Protein AF-A0A4Q4CJR5-F1 (afdb_monomer_lite)

Foldseek 3Di:
DPDVQKDWADQAWLHNRDTWIWGDDDPAIEIECEVLPQECVPCQAPLLDADPSTPHRVSSSVSSCVVLVVQQVSVHWYAYPNYPPVRIAGWHDDPPGIDGDDDDDD

pLDDT: mean 97.25, std 2.48, range [80.75, 98.75]

Structure (mmCIF, N/CA/C/O backbone):
data_AF-A0A4Q4CJR5-F1
#
_entry.id   AF-A0A4Q4CJR5-F1
#
loop_
_atom_site.group_PDB
_atom_site.id
_atom_site.type_symbol
_atom_site.label_atom_id
_atom_site.label_alt_id
_atom_site.label_comp_id
_atom_site.label_asym_id
_atom_site.label_entity_id
_atom_site.label_seq_id
_atom_site.pdbx_PDB_ins_code
_atom_site.Cartn_x
_atom_site.Cartn_y
_at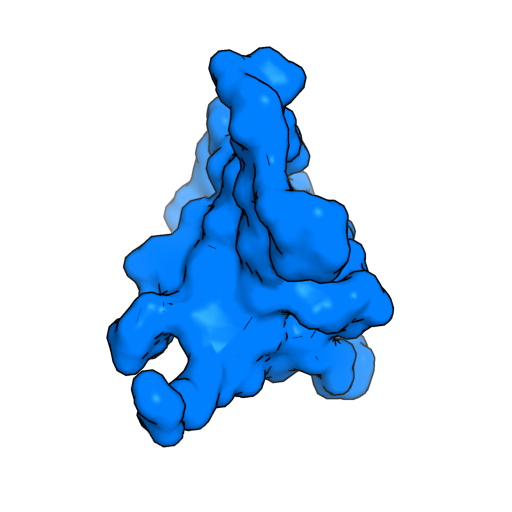om_site.Cartn_z
_atom_site.occupancy
_atom_site.B_iso_or_equiv
_atom_site.auth_seq_id
_atom_site.auth_comp_id
_atom_site.auth_asym_id
_atom_site.auth_atom_id
_atom_site.pdbx_PDB_model_num
ATOM 1 N N . MET A 1 1 ? 7.677 -3.343 16.346 1.00 80.75 1 MET A N 1
ATOM 2 C CA . MET A 1 1 ? 6.705 -2.457 17.023 1.00 80.75 1 MET A CA 1
ATOM 3 C C . MET A 1 1 ? 7.436 -1.166 17.354 1.00 80.75 1 MET A C 1
ATOM 5 O O . MET A 1 1 ? 8.553 -1.268 17.844 1.00 80.75 1 MET A O 1
ATOM 9 N N . LEU A 1 2 ? 6.868 -0.004 17.017 1.00 92.31 2 LEU A N 1
ATOM 10 C CA . LEU A 1 2 ? 7.471 1.315 17.286 1.00 92.31 2 LEU A CA 1
ATOM 11 C C . LEU A 1 2 ? 6.867 1.974 18.535 1.00 92.31 2 LEU A C 1
ATOM 13 O O . LEU A 1 2 ? 7.577 2.607 19.307 1.00 92.31 2 LEU A O 1
ATOM 17 N N . TRP A 1 3 ? 5.562 1.788 18.731 1.00 95.88 3 TRP A N 1
ATOM 18 C CA . TRP A 1 3 ? 4.773 2.233 19.881 1.00 95.88 3 TRP A CA 1
ATOM 19 C C . TRP A 1 3 ? 3.598 1.255 20.066 1.00 95.88 3 TRP A C 1
ATOM 21 O O . TRP A 1 3 ? 3.280 0.543 19.105 1.00 95.88 3 TRP A O 1
ATOM 31 N N . PRO A 1 4 ? 2.935 1.172 21.237 1.00 96.69 4 PRO A N 1
ATOM 32 C CA . PRO A 1 4 ? 1.676 0.439 21.356 1.00 96.69 4 PRO A CA 1
ATOM 33 C C . PRO A 1 4 ? 0.686 0.815 20.246 1.00 96.69 4 PRO A C 1
ATOM 35 O O . PRO A 1 4 ? 0.415 1.992 20.024 1.00 96.69 4 PRO A O 1
ATOM 38 N N . GLY A 1 5 ? 0.206 -0.194 19.517 1.00 96.69 5 GLY A N 1
ATOM 39 C CA . GLY A 1 5 ? -0.703 -0.014 18.385 1.00 96.69 5 GLY A CA 1
ATOM 40 C C . GLY A 1 5 ? -0.051 0.467 17.086 1.00 96.69 5 GLY A C 1
ATOM 41 O O . GLY A 1 5 ? -0.754 0.544 16.094 1.00 96.69 5 GLY A O 1
ATOM 42 N N . ILE A 1 6 ? 1.259 0.759 17.034 1.00 97.88 6 ILE A N 1
ATOM 43 C CA . ILE A 1 6 ? 1.940 1.259 15.822 1.00 97.88 6 ILE A CA 1
ATOM 44 C C . ILE A 1 6 ? 3.090 0.337 15.407 1.00 97.88 6 ILE A C 1
ATOM 46 O O . ILE A 1 6 ? 4.094 0.155 16.112 1.00 97.88 6 ILE A O 1
ATOM 50 N N . HIS A 1 7 ? 2.978 -0.203 14.197 1.00 98.00 7 HIS A N 1
ATOM 51 C CA . HIS A 1 7 ? 3.938 -1.126 13.609 1.00 98.00 7 HIS A CA 1
ATOM 52 C C . HIS A 1 7 ? 4.427 -0.608 12.257 1.00 98.00 7 HIS A C 1
ATOM 54 O O . HIS A 1 7 ? 3.632 -0.393 11.350 1.00 98.00 7 HIS A O 1
ATOM 60 N N . ALA A 1 8 ? 5.745 -0.468 12.097 1.00 98.06 8 ALA A N 1
ATOM 61 C CA . ALA A 1 8 ? 6.345 -0.391 10.770 1.00 98.06 8 ALA A CA 1
ATOM 62 C C . ALA A 1 8 ? 6.379 -1.791 10.148 1.00 98.06 8 ALA A C 1
ATOM 64 O O . ALA A 1 8 ? 6.810 -2.750 10.797 1.00 98.06 8 ALA A O 1
ATOM 65 N N . ILE A 1 9 ? 5.932 -1.895 8.901 1.00 98.19 9 ILE A N 1
ATOM 66 C CA . ILE A 1 9 ? 5.927 -3.123 8.112 1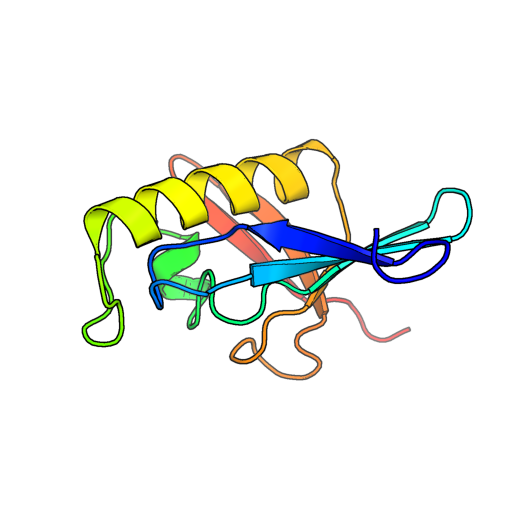.00 98.19 9 ILE A CA 1
ATOM 67 C C . ILE A 1 9 ? 6.795 -2.879 6.875 1.00 98.19 9 ILE A C 1
ATOM 69 O O . ILE A 1 9 ? 6.521 -1.942 6.120 1.00 98.19 9 ILE A O 1
ATOM 73 N N . PRO A 1 10 ? 7.814 -3.717 6.627 1.00 98.12 10 PRO A N 1
ATOM 74 C CA . PRO A 1 10 ? 8.619 -3.602 5.422 1.00 98.12 10 PRO A CA 1
ATOM 75 C C . PRO A 1 10 ? 7.783 -3.753 4.140 1.00 98.12 10 PRO A C 1
ATOM 77 O O . PRO A 1 10 ? 6.995 -4.698 3.978 1.00 98.12 10 PRO A O 1
ATOM 80 N N . ALA A 1 11 ? 7.974 -2.815 3.216 1.00 98.50 11 ALA A N 1
ATOM 81 C CA . ALA A 1 11 ? 7.262 -2.726 1.944 1.00 98.50 11 ALA A CA 1
ATOM 82 C C . ALA A 1 11 ? 8.213 -2.268 0.826 1.00 98.50 11 ALA A C 1
ATOM 84 O O . ALA A 1 11 ? 7.915 -1.370 0.047 1.00 98.50 11 ALA A O 1
ATOM 85 N N . HIS A 1 12 ? 9.378 -2.910 0.761 1.00 98.50 12 HIS A N 1
ATOM 86 C CA . HIS A 1 12 ? 10.441 -2.598 -0.191 1.00 98.50 12 HIS A CA 1
ATOM 87 C C . HIS A 1 12 ? 9.965 -2.589 -1.650 1.00 98.50 12 HIS A C 1
ATOM 89 O O . HIS A 1 12 ? 9.005 -3.274 -2.012 1.00 98.50 12 HIS A O 1
ATOM 95 N N . GLY A 1 13 ? 10.688 -1.846 -2.486 1.00 98.06 13 GLY A N 1
ATOM 96 C CA . GLY A 1 13 ? 10.499 -1.813 -3.937 1.00 98.06 13 GLY A CA 1
ATOM 97 C C . GLY A 1 13 ? 10.486 -0.386 -4.464 1.00 98.06 13 GLY A C 1
ATOM 98 O O . GLY A 1 13 ? 11.369 -0.010 -5.230 1.00 98.06 13 GLY A O 1
ATOM 99 N N . HIS A 1 14 ? 9.560 0.453 -3.976 1.00 98.38 14 HIS A N 1
ATOM 100 C CA . HIS A 1 14 ? 9.552 1.875 -4.348 1.00 98.38 14 HIS A CA 1
ATOM 101 C C . HIS A 1 14 ? 10.889 2.542 -3.996 1.00 98.38 14 HIS A C 1
ATOM 103 O O . HIS A 1 14 ? 11.503 3.201 -4.828 1.00 98.38 14 HIS A O 1
ATOM 109 N N . THR A 1 15 ? 11.381 2.275 -2.788 1.00 98.69 15 THR A N 1
ATOM 110 C CA . THR A 1 15 ? 12.771 2.504 -2.389 1.00 98.69 15 THR A CA 1
ATOM 111 C C . THR A 1 15 ? 13.281 1.274 -1.627 1.00 98.69 15 THR A C 1
ATOM 113 O O . THR A 1 15 ? 12.464 0.487 -1.127 1.00 98.69 15 THR A O 1
ATOM 116 N N . PRO A 1 16 ? 14.608 1.092 -1.471 1.00 98.38 16 PRO A N 1
ATOM 117 C CA . PRO A 1 16 ? 15.149 -0.029 -0.699 1.00 98.38 16 PRO A CA 1
ATOM 118 C C . PRO A 1 16 ? 14.665 -0.051 0.758 1.00 98.38 16 PRO A C 1
ATOM 120 O O . PRO A 1 16 ? 14.469 -1.115 1.331 1.00 98.38 16 PRO A O 1
ATOM 123 N N . GLY A 1 17 ? 14.429 1.121 1.357 1.00 98.12 17 GLY A N 1
ATOM 124 C CA . GLY A 1 17 ? 13.961 1.270 2.740 1.00 98.12 17 GLY A CA 1
ATOM 125 C C . GLY A 1 17 ? 12.451 1.465 2.896 1.00 98.12 17 GLY A C 1
ATOM 126 O O . GLY A 1 17 ? 12.005 1.781 3.999 1.00 98.12 17 GLY A O 1
ATOM 127 N N . HIS A 1 18 ? 11.662 1.333 1.821 1.00 98.62 18 HIS A N 1
ATOM 128 C CA . HIS A 1 18 ? 10.229 1.633 1.869 1.00 98.62 18 HIS A CA 1
ATOM 129 C C . HIS A 1 18 ? 9.508 0.779 2.917 1.00 98.62 18 HIS A C 1
ATOM 131 O O . HIS A 1 18 ? 9.716 -0.433 3.026 1.00 98.62 18 HIS A O 1
ATOM 137 N N . SER A 1 19 ? 8.693 1.447 3.729 1.00 98.50 19 SER A N 1
ATOM 138 C CA . SER A 1 19 ? 7.937 0.854 4.825 1.00 98.50 19 SER A CA 1
ATOM 139 C C . SER A 1 19 ? 6.552 1.479 4.875 1.00 98.50 19 SER A C 1
ATOM 141 O O . SER A 1 19 ? 6.395 2.683 4.673 1.00 98.50 19 SER A O 1
ATOM 143 N N . ILE A 1 20 ? 5.562 0.654 5.190 1.00 98.69 20 ILE A N 1
ATOM 144 C CA . ILE A 1 20 ? 4.201 1.089 5.502 1.00 98.69 20 ILE A CA 1
ATOM 145 C C . ILE A 1 20 ? 3.985 1.018 7.007 1.00 98.69 20 ILE A C 1
ATOM 147 O O . ILE A 1 20 ? 4.756 0.378 7.728 1.00 98.69 20 ILE A O 1
ATOM 151 N N . PHE A 1 21 ? 2.921 1.648 7.488 1.00 98.56 21 PHE A N 1
ATOM 152 C CA . PHE A 1 21 ? 2.588 1.620 8.907 1.00 98.56 21 PHE A CA 1
ATOM 153 C C . PHE A 1 21 ? 1.210 1.027 9.116 1.00 98.56 21 PHE A C 1
ATOM 155 O O . PHE A 1 21 ? 0.253 1.396 8.443 1.00 98.56 21 PHE A O 1
ATOM 162 N N . HIS A 1 22 ? 1.118 0.117 10.071 1.00 98.31 22 HIS A N 1
ATOM 163 C CA . HIS A 1 22 ? -0.142 -0.370 10.597 1.00 98.31 22 HIS A CA 1
ATOM 164 C C . HIS A 1 22 ? -0.380 0.281 11.953 1.00 98.31 22 HIS A C 1
ATOM 166 O O . HIS A 1 22 ? 0.509 0.281 12.811 1.00 98.31 22 HIS A O 1
ATOM 172 N N . VAL A 1 23 ? -1.554 0.883 12.100 1.00 98.50 23 VAL A N 1
ATOM 173 C CA . VAL A 1 23 ? -2.028 1.526 13.319 1.00 98.50 23 VAL A CA 1
ATOM 174 C C . VAL A 1 23 ? -3.294 0.805 13.755 1.00 98.50 23 VAL A C 1
ATOM 176 O O . VAL A 1 23 ? -4.205 0.638 12.948 1.00 98.50 23 VAL A O 1
ATOM 179 N N . ALA A 1 24 ? -3.357 0.382 15.011 1.00 97.62 24 ALA A N 1
ATOM 180 C CA . ALA A 1 24 ? -4.502 -0.325 15.559 1.00 97.62 24 ALA A CA 1
ATOM 181 C C . ALA A 1 24 ? -4.878 0.200 16.944 1.00 97.62 24 ALA A C 1
ATOM 183 O O . ALA A 1 24 ? -4.006 0.448 17.782 1.00 97.62 24 ALA A O 1
ATOM 184 N N . ASP A 1 25 ? -6.183 0.305 17.179 1.00 97.06 25 ASP A N 1
ATOM 185 C CA . ASP A 1 25 ? -6.781 0.575 18.484 1.00 97.06 25 ASP A CA 1
ATOM 186 C C . ASP A 1 25 ? -7.997 -0.340 18.686 1.00 97.06 25 ASP A C 1
ATOM 188 O O . ASP A 1 25 ? -9.019 -0.241 18.002 1.00 97.06 25 ASP A O 1
ATOM 192 N N . GLY A 1 26 ? -7.870 -1.304 19.599 1.00 95.00 26 GLY A N 1
ATOM 193 C CA . GLY A 1 26 ? -8.879 -2.339 19.803 1.00 95.00 26 GLY A CA 1
ATOM 194 C C . GLY A 1 26 ? -9.119 -3.179 18.543 1.00 95.00 26 GLY A C 1
ATOM 195 O O . GLY A 1 26 ? -8.286 -4.005 18.178 1.00 95.00 26 GLY A O 1
ATOM 196 N N . ARG A 1 27 ? -10.295 -3.014 17.927 1.00 95.25 27 ARG A N 1
ATOM 197 C CA . ARG A 1 27 ? -10.695 -3.706 16.684 1.00 95.25 27 ARG A CA 1
ATOM 198 C C . ARG A 1 27 ? -10.557 -2.830 15.438 1.00 95.25 27 ARG A C 1
ATOM 200 O O . ARG A 1 27 ? -10.775 -3.326 14.339 1.00 95.25 27 ARG A O 1
ATOM 207 N N . GLU A 1 28 ? -10.250 -1.550 15.616 1.00 96.25 28 GLU A N 1
ATOM 208 C CA . GLU A 1 28 ? -10.099 -0.607 14.517 1.00 96.25 28 GLU A CA 1
ATOM 209 C C . GLU A 1 28 ? -8.660 -0.652 14.007 1.00 96.25 28 GLU A C 1
ATOM 211 O O . GLU A 1 28 ? -7.706 -0.625 14.788 1.00 96.25 28 GLU A O 1
ATOM 216 N N . GLU A 1 29 ? -8.506 -0.710 12.687 1.00 97.88 29 GLU A N 1
ATOM 217 C CA . GLU A 1 29 ? -7.211 -0.827 12.025 1.00 97.88 29 GLU A CA 1
ATOM 218 C C . GLU A 1 29 ? -7.089 0.172 10.869 1.00 97.88 29 GLU A C 1
ATOM 220 O O . GLU A 1 29 ? -8.026 0.390 10.093 1.00 97.88 29 GLU A O 1
ATOM 225 N N . LEU A 1 30 ? -5.891 0.738 10.722 1.00 98.38 30 LEU A N 1
ATOM 226 C CA . LEU A 1 30 ? -5.496 1.635 9.646 1.00 98.38 30 LEU A CA 1
ATOM 227 C C . LEU A 1 30 ? -4.146 1.202 9.067 1.00 98.38 30 LEU A C 1
ATOM 229 O O . LEU A 1 30 ? -3.163 1.051 9.791 1.00 98.38 30 LEU A O 1
ATOM 233 N N . ALA A 1 31 ? -4.070 1.079 7.746 1.00 98.69 31 ALA A N 1
ATOM 234 C CA . ALA A 1 31 ? -2.824 0.900 7.015 1.00 98.69 31 ALA A CA 1
ATOM 235 C C . ALA A 1 31 ? -2.448 2.190 6.270 1.00 98.69 31 ALA A C 1
ATOM 237 O O . ALA A 1 31 ? -3.106 2.601 5.315 1.00 98.69 31 ALA A O 1
ATOM 238 N N . ILE A 1 32 ? -1.353 2.820 6.681 1.00 98.69 32 ILE A N 1
ATOM 239 C CA . ILE A 1 32 ? -0.727 3.928 5.961 1.00 98.69 32 ILE A CA 1
ATOM 240 C C . ILE A 1 32 ? 0.186 3.316 4.902 1.00 98.69 32 ILE A C 1
ATOM 242 O O . ILE A 1 32 ? 1.295 2.879 5.205 1.00 98.69 32 ILE A O 1
ATOM 246 N N . LEU A 1 33 ? -0.298 3.272 3.663 1.00 98.62 33 LEU A N 1
ATOM 247 C CA . LEU A 1 33 ? 0.351 2.615 2.526 1.00 98.62 33 LEU A CA 1
ATOM 248 C C . LEU A 1 33 ? 1.569 3.374 2.000 1.00 98.62 33 LEU A C 1
ATOM 250 O O . LEU A 1 33 ? 2.289 2.847 1.153 1.00 98.62 33 LEU A O 1
ATOM 254 N N . ALA A 1 34 ? 1.770 4.612 2.459 1.00 98.06 34 ALA A N 1
ATOM 255 C CA . ALA A 1 34 ? 2.755 5.528 1.907 1.00 98.06 34 ALA A CA 1
ATOM 256 C C . ALA A 1 34 ? 2.686 5.505 0.364 1.00 98.06 34 ALA A C 1
ATOM 258 O O . ALA A 1 34 ? 1.639 5.793 -0.224 1.00 98.06 34 ALA A O 1
ATOM 259 N N . ASP A 1 35 ? 3.775 5.045 -0.243 1.00 97.94 35 ASP A N 1
ATOM 260 C CA . ASP A 1 35 ? 4.040 5.037 -1.680 1.00 97.94 35 ASP A CA 1
ATOM 261 C C . ASP A 1 35 ? 3.982 3.633 -2.317 1.00 97.94 35 ASP A C 1
ATOM 263 O O . ASP A 1 35 ? 4.554 3.387 -3.373 1.00 97.94 35 ASP A O 1
ATOM 267 N N . THR A 1 36 ? 3.289 2.673 -1.696 1.00 98.19 36 THR A N 1
ATOM 268 C CA . THR A 1 36 ? 3.113 1.330 -2.286 1.00 98.19 36 THR A CA 1
ATOM 269 C C . THR A 1 36 ? 2.339 1.364 -3.622 1.00 98.19 36 THR A C 1
ATOM 271 O O . THR A 1 36 ? 2.520 0.499 -4.482 1.00 98.19 36 THR A O 1
ATOM 274 N N . THR A 1 37 ? 1.472 2.365 -3.822 1.00 96.44 37 THR A N 1
ATOM 275 C CA . THR A 1 37 ? 0.761 2.602 -5.091 1.00 96.44 37 THR A CA 1
ATOM 276 C C . THR A 1 37 ? 0.389 4.078 -5.260 1.00 96.44 37 THR A C 1
ATOM 278 O O . THR A 1 37 ? -0.636 4.525 -4.769 1.00 96.44 37 THR A O 1
ATOM 281 N N . HIS A 1 38 ? 1.168 4.872 -5.988 1.00 92.81 38 HIS A N 1
ATOM 282 C CA . HIS A 1 38 ? 0.964 6.333 -6.022 1.00 92.81 38 HIS A CA 1
ATOM 283 C C . HIS A 1 38 ? -0.305 6.792 -6.759 1.00 92.81 38 HIS A C 1
ATOM 285 O O . HIS A 1 38 ? -0.809 7.880 -6.507 1.00 92.81 38 HIS A O 1
ATOM 291 N N . ARG A 1 39 ? -0.831 5.991 -7.691 1.00 95.19 39 ARG A N 1
ATOM 292 C CA . ARG A 1 39 ? -2.036 6.302 -8.486 1.00 95.19 39 ARG A CA 1
ATOM 293 C C . ARG A 1 39 ? -2.970 5.089 -8.464 1.00 95.19 39 ARG A C 1
ATOM 295 O O . ARG A 1 39 ? -2.837 4.224 -9.333 1.00 95.19 39 ARG A O 1
ATOM 302 N N . PRO A 1 40 ? -3.844 4.938 -7.453 1.00 96.06 40 PRO A N 1
ATOM 303 C CA . PRO A 1 40 ? -4.632 3.718 -7.271 1.00 96.06 40 PRO A CA 1
ATOM 304 C C . PRO A 1 40 ? -5.544 3.394 -8.463 1.00 96.06 40 PRO A C 1
ATOM 306 O O . PRO A 1 40 ? -5.724 2.228 -8.797 1.00 96.06 40 PRO A O 1
ATOM 309 N N . GLU A 1 41 ? -6.063 4.398 -9.167 1.00 95.81 41 GLU A N 1
ATOM 310 C CA . GLU A 1 41 ? -6.874 4.204 -10.376 1.00 95.81 41 GLU A CA 1
ATOM 311 C C . GLU A 1 41 ? -6.117 3.539 -11.538 1.00 95.81 41 GLU A C 1
ATOM 313 O O . GLU A 1 41 ? -6.750 3.020 -12.458 1.00 95.81 41 GLU A O 1
ATOM 318 N N . LEU A 1 42 ? -4.781 3.540 -11.486 1.00 96.69 42 LEU A N 1
ATOM 319 C CA . LEU A 1 42 ? -3.901 2.934 -12.479 1.00 96.69 42 LEU A CA 1
ATOM 320 C C . LEU A 1 42 ? -3.189 1.706 -11.902 1.00 96.69 42 LEU A C 1
ATOM 322 O O . LEU A 1 42 ? -3.454 0.586 -12.328 1.00 96.69 42 LEU A O 1
ATOM 326 N N . PHE A 1 43 ? -2.322 1.905 -10.907 1.00 97.88 43 PHE A N 1
ATOM 327 C CA . PHE A 1 43 ? -1.429 0.864 -10.395 1.00 97.88 43 PHE A CA 1
ATOM 328 C C . PHE A 1 43 ? -2.128 -0.122 -9.460 1.00 97.88 43 PHE A C 1
ATOM 330 O O . PHE A 1 43 ? -1.732 -1.277 -9.411 1.00 97.88 43 PHE A O 1
ATOM 337 N N . ALA A 1 44 ? -3.185 0.263 -8.737 1.00 97.62 44 ALA A N 1
ATOM 338 C CA . ALA A 1 44 ? -3.969 -0.735 -8.003 1.00 97.62 44 ALA A CA 1
ATOM 339 C C . ALA A 1 44 ? -4.850 -1.535 -8.976 1.00 97.62 44 ALA A C 1
ATOM 341 O O . ALA A 1 44 ? -4.985 -2.747 -8.840 1.00 97.62 44 ALA A O 1
ATOM 342 N N . ARG A 1 45 ? -5.388 -0.876 -10.007 1.00 98.12 45 ARG A N 1
ATOM 343 C CA . ARG A 1 45 ? -6.236 -1.511 -11.024 1.00 98.12 45 ARG A CA 1
ATOM 344 C C . ARG A 1 45 ? -5.468 -2.481 -11.926 1.00 98.12 45 ARG A C 1
ATOM 346 O O . ARG A 1 45 ? -6.008 -3.513 -12.309 1.00 98.12 45 ARG A O 1
ATOM 353 N N . GLN A 1 46 ? -4.217 -2.160 -12.243 1.00 98.00 46 GLN A N 1
ATOM 354 C CA . GLN A 1 46 ? -3.293 -2.986 -13.020 1.00 98.00 46 GLN A CA 1
ATOM 355 C C . GLN A 1 46 ? -1.942 -3.072 -12.286 1.00 98.00 46 GLN A C 1
ATOM 357 O O . GLN A 1 46 ? -1.003 -2.356 -12.633 1.00 98.00 46 GLN A O 1
ATOM 362 N N . PRO A 1 47 ? -1.819 -3.942 -11.266 1.00 97.56 47 PRO A N 1
ATOM 363 C CA . PRO A 1 47 ? -0.636 -4.001 -10.398 1.00 97.56 47 PRO A CA 1
ATOM 364 C C . PRO A 1 47 ? 0.671 -4.380 -11.094 1.00 97.56 47 PRO A C 1
ATOM 366 O O . PRO A 1 47 ? 1.724 -4.079 -10.537 1.00 97.56 47 PRO A O 1
ATOM 369 N N . GLY A 1 48 ? 0.594 -4.961 -12.297 1.00 97.44 48 GLY A N 1
ATOM 370 C CA . GLY A 1 48 ? 1.746 -5.249 -13.158 1.00 97.44 48 GLY A CA 1
ATOM 371 C C . GLY A 1 48 ? 2.318 -4.054 -13.913 1.00 97.44 48 GLY A C 1
ATOM 372 O O . GLY A 1 48 ? 3.325 -4.191 -14.597 1.00 97.44 48 GLY A O 1
ATOM 373 N N . LEU A 1 49 ? 1.688 -2.881 -13.821 1.00 97.56 49 LEU A N 1
ATOM 374 C CA . LEU A 1 49 ? 2.304 -1.654 -14.303 1.00 97.56 49 LEU A CA 1
ATOM 375 C C . LEU A 1 49 ? 3.377 -1.193 -13.320 1.00 97.56 49 LEU A C 1
ATOM 377 O O . LEU A 1 49 ? 3.176 -1.219 -12.102 1.00 97.56 49 LEU A O 1
ATOM 381 N N . HIS A 1 50 ? 4.488 -0.719 -13.872 1.00 96.88 50 HIS A N 1
ATOM 382 C CA . HIS A 1 50 ? 5.621 -0.205 -13.111 1.00 96.88 50 HIS A CA 1
ATOM 383 C C . HIS A 1 50 ? 5.719 1.306 -13.255 1.00 96.88 50 HIS A C 1
ATOM 385 O O . HIS A 1 50 ? 5.454 1.876 -14.318 1.00 96.88 50 HIS A O 1
ATOM 391 N N . SER A 1 51 ? 6.086 1.960 -12.164 1.00 94.56 51 SER A N 1
ATOM 392 C CA . SER A 1 51 ? 6.332 3.395 -12.142 1.00 94.56 51 SER A CA 1
ATOM 393 C C . SER A 1 51 ? 7.816 3.653 -12.367 1.00 94.56 51 SER A C 1
ATOM 395 O O . SER A 1 51 ? 8.663 2.997 -11.771 1.00 94.56 51 SER A O 1
ATOM 397 N N . VAL A 1 52 ? 8.152 4.681 -13.149 1.00 96.12 52 VAL A N 1
ATOM 398 C CA . VAL A 1 52 ? 9.549 5.124 -13.336 1.00 96.12 52 VAL A CA 1
ATOM 399 C C . VAL A 1 52 ? 10.219 5.593 -12.036 1.00 96.12 52 VAL A C 1
ATOM 401 O O . VAL A 1 52 ? 11.426 5.801 -12.006 1.00 96.12 52 VAL A O 1
ATOM 404 N N . PHE A 1 53 ? 9.436 5.786 -10.971 1.00 95.88 53 PHE A N 1
ATOM 405 C CA . PHE A 1 53 ? 9.914 6.168 -9.644 1.00 95.88 53 PHE A CA 1
ATOM 406 C C . PHE A 1 53 ? 10.155 4.968 -8.716 1.00 95.88 53 PHE A C 1
ATOM 408 O O . PHE A 1 53 ? 10.486 5.167 -7.551 1.00 95.88 53 PHE A O 1
ATOM 415 N N . GLU A 1 54 ? 9.946 3.732 -9.172 1.00 97.44 54 GLU A N 1
ATOM 416 C CA . GLU A 1 54 ? 10.296 2.535 -8.405 1.00 97.44 54 GLU A CA 1
ATOM 417 C C . GLU A 1 54 ? 11.795 2.252 -8.528 1.00 97.44 54 GLU A C 1
ATOM 419 O O . GLU A 1 54 ? 12.344 2.220 -9.626 1.00 97.44 54 GLU A O 1
ATOM 424 N N . PHE A 1 55 ? 12.463 2.048 -7.391 1.00 98.31 55 PHE A N 1
ATOM 425 C CA . PHE A 1 55 ? 13.871 1.658 -7.371 1.00 98.31 55 PHE A CA 1
ATOM 426 C C . PHE A 1 55 ? 14.070 0.241 -7.924 1.00 98.31 55 PHE A C 1
ATOM 428 O O . PHE A 1 55 ? 14.989 0.002 -8.701 1.00 98.31 55 PHE A O 1
ATOM 435 N N . ASP A 1 56 ? 13.199 -0.685 -7.522 1.00 98.38 56 ASP A N 1
ATOM 436 C CA . ASP A 1 56 ? 13.118 -2.046 -8.047 1.00 98.38 56 ASP A CA 1
ATOM 437 C C . ASP A 1 56 ? 11.655 -2.340 -8.391 1.00 98.38 56 ASP A C 1
ATOM 439 O O . ASP A 1 56 ? 10.807 -2.483 -7.505 1.00 98.38 56 ASP A O 1
ATOM 443 N N . ALA A 1 57 ? 11.361 -2.365 -9.688 1.00 97.81 57 ALA A N 1
ATOM 444 C CA . ALA A 1 57 ? 10.004 -2.448 -10.208 1.00 97.81 57 ALA A CA 1
ATOM 445 C C . ALA A 1 57 ? 9.337 -3.809 -9.939 1.00 97.81 57 ALA A C 1
ATOM 447 O O . ALA A 1 57 ? 8.161 -3.863 -9.575 1.00 97.81 57 ALA A O 1
ATOM 448 N N . GLU A 1 58 ? 10.091 -4.907 -10.038 1.00 98.31 58 GLU A N 1
ATOM 449 C CA . GLU A 1 58 ? 9.569 -6.254 -9.781 1.00 98.31 58 GLU A CA 1
ATOM 450 C C . GLU A 1 58 ? 9.260 -6.441 -8.292 1.00 98.31 58 GLU A C 1
ATOM 452 O O . GLU A 1 58 ? 8.188 -6.933 -7.919 1.00 98.31 58 GLU A O 1
ATOM 457 N N . VAL A 1 59 ? 10.162 -5.978 -7.418 1.00 98.62 59 VAL A N 1
ATOM 458 C CA . VAL A 1 59 ? 9.940 -6.006 -5.968 1.00 98.62 59 VAL A CA 1
ATOM 459 C C . VAL A 1 59 ? 8.787 -5.076 -5.576 1.00 98.62 59 VAL A C 1
ATOM 461 O O . VAL A 1 59 ? 7.965 -5.445 -4.733 1.00 98.62 59 VAL A O 1
ATOM 464 N N . ALA A 1 60 ? 8.677 -3.898 -6.196 1.00 98.56 60 ALA A N 1
ATOM 465 C CA . ALA A 1 60 ? 7.587 -2.961 -5.940 1.00 98.56 60 ALA A CA 1
ATOM 466 C C . ALA A 1 60 ? 6.225 -3.531 -6.349 1.00 98.56 60 ALA A C 1
ATOM 468 O O . ALA A 1 60 ? 5.277 -3.441 -5.566 1.00 98.56 60 ALA A O 1
ATOM 469 N N . GLU A 1 61 ? 6.126 -4.173 -7.515 1.00 98.44 61 GLU A N 1
ATOM 470 C CA . GLU A 1 61 ? 4.918 -4.882 -7.935 1.00 98.44 61 GLU A CA 1
ATOM 471 C C . GLU A 1 61 ? 4.544 -5.989 -6.940 1.00 98.44 61 GLU A C 1
ATOM 473 O O . GLU A 1 61 ? 3.399 -6.047 -6.478 1.00 98.44 61 GLU A O 1
ATOM 478 N N . ALA A 1 62 ? 5.491 -6.866 -6.590 1.00 98.62 62 ALA A N 1
ATOM 479 C CA . ALA A 1 62 ? 5.229 -7.978 -5.680 1.00 98.62 62 ALA A CA 1
ATOM 480 C C . ALA A 1 62 ? 4.765 -7.476 -4.302 1.00 98.62 62 ALA A C 1
ATOM 482 O O . ALA A 1 62 ? 3.790 -7.984 -3.735 1.00 98.62 62 ALA A O 1
ATOM 483 N N . THR A 1 63 ? 5.411 -6.427 -3.784 1.00 98.69 63 THR A N 1
ATOM 484 C CA . THR A 1 63 ? 4.995 -5.743 -2.557 1.00 98.69 63 THR A CA 1
ATOM 485 C C . THR A 1 63 ? 3.605 -5.136 -2.700 1.00 98.69 63 THR A C 1
ATOM 487 O O . THR A 1 63 ? 2.768 -5.347 -1.822 1.00 98.69 63 THR A O 1
ATOM 490 N N . ARG A 1 64 ? 3.327 -4.418 -3.794 1.00 98.69 64 ARG A N 1
ATOM 491 C CA . ARG A 1 64 ? 2.022 -3.807 -4.065 1.00 98.69 64 ARG A CA 1
ATOM 492 C C . ARG A 1 64 ? 0.916 -4.851 -4.050 1.00 98.69 64 ARG A C 1
ATOM 494 O O . ARG A 1 64 ? -0.064 -4.661 -3.335 1.00 98.69 64 ARG A O 1
ATOM 501 N N . ARG A 1 65 ? 1.086 -5.976 -4.749 1.00 98.62 65 ARG A N 1
ATOM 502 C CA . ARG A 1 65 ? 0.116 -7.083 -4.739 1.00 98.62 65 ARG A CA 1
ATOM 503 C C . ARG A 1 65 ? -0.110 -7.608 -3.327 1.00 98.62 65 ARG A C 1
ATOM 505 O O . ARG A 1 65 ? -1.236 -7.568 -2.854 1.00 98.62 65 ARG A O 1
ATOM 512 N N . ARG A 1 66 ? 0.961 -7.983 -2.620 1.00 98.62 66 ARG A N 1
ATOM 513 C CA . ARG A 1 66 ? 0.891 -8.516 -1.249 1.00 98.62 66 ARG A CA 1
ATOM 514 C C . ARG A 1 66 ? 0.182 -7.568 -0.277 1.00 98.62 66 ARG A C 1
ATOM 516 O O . ARG A 1 66 ? -0.626 -8.011 0.538 1.00 98.62 66 ARG A O 1
ATOM 523 N N . VAL A 1 67 ? 0.509 -6.278 -0.325 1.00 98.69 67 VAL A N 1
ATOM 524 C CA . VAL A 1 67 ? -0.069 -5.268 0.572 1.00 98.69 67 VAL A CA 1
ATOM 525 C C . VAL A 1 67 ? -1.540 -5.036 0.244 1.00 98.69 67 VAL A C 1
ATOM 527 O O . VAL A 1 67 ? -2.365 -5.090 1.155 1.00 98.69 67 VAL A O 1
ATOM 530 N N . LEU A 1 68 ? -1.880 -4.824 -1.034 1.00 98.75 68 LEU A N 1
ATOM 531 C CA . LEU A 1 68 ? -3.262 -4.597 -1.468 1.00 98.75 68 LEU A CA 1
ATOM 532 C C . LEU A 1 68 ? -4.147 -5.828 -1.225 1.00 98.75 68 LEU A C 1
ATOM 534 O O . LEU A 1 68 ? -5.277 -5.676 -0.765 1.00 98.75 68 LEU A O 1
ATOM 538 N N . ASP A 1 69 ? -3.613 -7.035 -1.429 1.00 98.69 69 ASP A N 1
ATOM 539 C CA . ASP A 1 69 ? -4.271 -8.301 -1.101 1.00 98.69 69 ASP A CA 1
ATOM 540 C C . ASP A 1 69 ? -4.670 -8.377 0.370 1.00 98.69 69 ASP A C 1
ATOM 542 O O . ASP A 1 69 ? -5.813 -8.727 0.684 1.00 98.69 69 ASP A O 1
ATOM 546 N N . ARG A 1 70 ? -3.735 -8.052 1.272 1.00 98.50 70 ARG A N 1
ATOM 547 C CA . ARG A 1 70 ? -3.959 -8.093 2.722 1.00 98.50 70 ARG A CA 1
ATOM 548 C C . ARG A 1 70 ? -5.068 -7.118 3.104 1.00 98.50 70 ARG A C 1
ATOM 550 O O . ARG A 1 70 ? -6.114 -7.544 3.583 1.00 98.50 70 ARG A O 1
ATOM 557 N N . VAL A 1 71 ? -4.888 -5.830 2.806 1.00 98.62 71 VAL A N 1
ATOM 558 C CA . VAL A 1 71 ? -5.849 -4.794 3.226 1.00 98.62 71 VAL A CA 1
ATOM 559 C C . VAL A 1 71 ? -7.233 -4.984 2.596 1.00 98.62 71 VAL A C 1
ATOM 561 O O . VAL A 1 71 ? -8.231 -4.686 3.247 1.00 98.62 71 VAL A O 1
ATOM 564 N N . ALA A 1 72 ? -7.321 -5.544 1.383 1.00 98.69 72 ALA A N 1
ATOM 565 C CA . ALA A 1 72 ? -8.601 -5.891 0.765 1.00 98.69 72 ALA A CA 1
ATOM 566 C C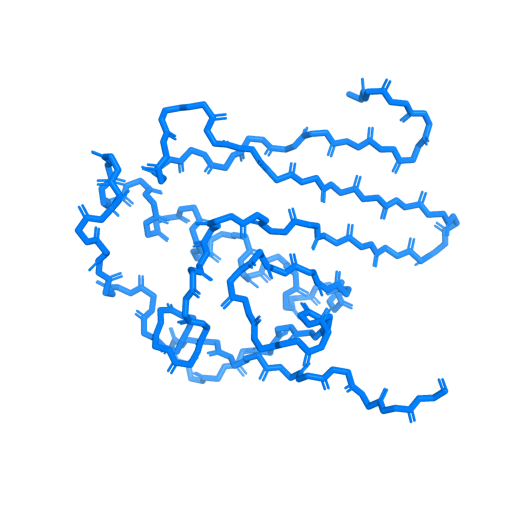 . ALA A 1 72 ? -9.275 -7.105 1.422 1.00 98.69 72 ALA A C 1
ATOM 568 O O . ALA A 1 72 ? -10.495 -7.118 1.587 1.00 98.69 72 ALA A O 1
ATOM 569 N N . THR A 1 73 ? -8.498 -8.124 1.796 1.00 98.56 73 THR A N 1
ATOM 570 C CA . THR A 1 73 ? -9.011 -9.342 2.447 1.00 98.56 73 THR A CA 1
ATOM 571 C C . THR A 1 73 ? -9.562 -9.035 3.833 1.00 98.56 73 THR A C 1
ATOM 573 O O . THR A 1 73 ? -10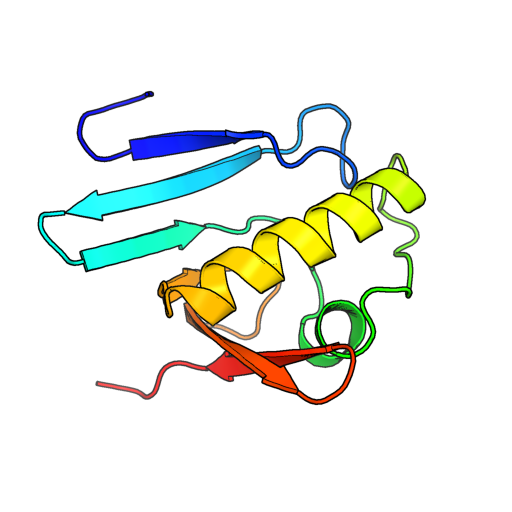.684 -9.426 4.156 1.00 98.56 73 THR A O 1
ATOM 576 N N . ASP A 1 74 ? -8.800 -8.292 4.630 1.00 97.94 74 ASP A N 1
ATOM 577 C CA . ASP A 1 74 ? -9.166 -7.984 6.014 1.00 97.94 74 ASP A CA 1
ATOM 578 C C . ASP A 1 74 ? -10.086 -6.769 6.135 1.00 97.94 74 ASP A C 1
ATOM 580 O O . ASP A 1 74 ? -10.590 -6.486 7.217 1.00 97.94 74 ASP A O 1
ATOM 584 N N . ARG A 1 75 ? -10.319 -6.056 5.026 1.00 97.69 75 ARG A N 1
ATOM 585 C CA . ARG A 1 75 ? -11.081 -4.800 4.978 1.00 97.69 75 ARG A CA 1
ATOM 586 C C . ARG A 1 75 ? -10.503 -3.716 5.894 1.00 97.69 75 ARG A C 1
ATOM 588 O O . ARG A 1 75 ? -11.245 -2.944 6.493 1.00 97.69 75 ARG A O 1
ATOM 595 N N . VAL A 1 76 ? -9.177 -3.637 5.970 1.00 98.38 76 VAL A N 1
ATOM 596 C CA . VAL A 1 76 ? -8.473 -2.597 6.732 1.00 98.38 76 VAL A CA 1
ATOM 597 C C . VAL A 1 76 ? -8.630 -1.255 6.019 1.00 98.38 76 VAL A C 1
ATOM 599 O O . VAL A 1 76 ? -8.482 -1.169 4.794 1.00 98.38 76 VAL A O 1
ATOM 602 N N . ARG A 1 77 ? -8.915 -0.190 6.775 1.00 98.31 77 ARG A N 1
ATOM 603 C CA . ARG A 1 77 ? -8.956 1.170 6.228 1.00 98.31 77 ARG A CA 1
ATOM 604 C C . ARG A 1 77 ? -7.550 1.593 5.813 1.00 98.31 77 ARG A C 1
ATOM 606 O O . ARG A 1 77 ? -6.584 1.333 6.521 1.00 98.31 77 ARG A O 1
ATOM 613 N N . VAL A 1 78 ? -7.421 2.252 4.669 1.00 98.69 78 VAL A N 1
ATOM 614 C CA . VAL A 1 78 ? -6.127 2.661 4.114 1.00 98.69 78 VAL A CA 1
ATOM 615 C C . VAL A 1 78 ? -6.007 4.170 3.995 1.00 98.69 78 VAL A C 1
ATOM 617 O O . VAL A 1 78 ? -7.007 4.853 3.772 1.00 98.69 78 VAL A O 1
ATOM 620 N N . VAL A 1 79 ? -4.771 4.661 4.077 1.00 98.38 79 VAL A N 1
ATOM 621 C CA . VAL A 1 79 ? -4.371 6.004 3.641 1.00 98.38 79 VAL A CA 1
ATOM 622 C C . VAL A 1 79 ? -3.160 5.887 2.719 1.00 98.38 79 VAL A C 1
ATOM 624 O O . VAL A 1 79 ? -2.196 5.211 3.072 1.00 98.38 79 VAL A O 1
ATOM 627 N N . GLY A 1 80 ? -3.185 6.534 1.553 1.00 97.81 80 GLY A N 1
ATOM 628 C CA . GLY A 1 80 ? -2.051 6.564 0.617 1.00 97.81 80 GLY A CA 1
ATOM 629 C C . GLY A 1 80 ? -1.595 7.989 0.312 1.00 97.81 80 GLY A C 1
ATOM 630 O O . GLY A 1 80 ? -2.425 8.863 0.093 1.00 97.81 80 GLY A O 1
ATOM 631 N N . TYR A 1 81 ? -0.288 8.253 0.271 1.00 97.38 81 TYR A N 1
ATOM 632 C CA . TYR A 1 81 ? 0.225 9.635 0.229 1.00 97.38 81 TYR A CA 1
ATOM 633 C C . TYR A 1 81 ? -0.140 10.407 -1.044 1.00 97.38 81 TYR A C 1
ATOM 635 O O . TYR A 1 81 ? -0.276 11.627 -1.008 1.00 97.38 81 TYR A O 1
ATOM 643 N N . HIS A 1 82 ? -0.358 9.697 -2.150 1.00 97.06 82 HIS A N 1
ATOM 644 C CA . HIS A 1 82 ? -0.694 10.282 -3.450 1.00 97.06 82 HIS A CA 1
ATOM 645 C C . HIS A 1 82 ? -2.115 9.944 -3.930 1.00 97.06 82 HIS A C 1
ATOM 647 O O . HIS A 1 82 ? -2.444 10.099 -5.107 1.00 97.06 82 HIS A O 1
ATOM 653 N N . PHE A 1 83 ? -2.976 9.477 -3.022 1.00 97.69 83 PHE A N 1
ATOM 654 C CA . PHE A 1 83 ? -4.379 9.206 -3.334 1.00 97.69 83 PHE A CA 1
ATOM 655 C C . PHE A 1 83 ? -5.179 10.522 -3.365 1.00 97.69 83 PHE A C 1
ATOM 657 O O . PHE A 1 83 ? -4.758 11.511 -2.757 1.00 97.69 83 PHE A O 1
ATOM 664 N N . PRO A 1 84 ? -6.348 10.565 -4.037 1.00 95.38 84 PRO A N 1
ATOM 665 C CA . PRO A 1 84 ? -7.222 11.736 -3.995 1.00 95.38 84 PRO A CA 1
ATOM 666 C C . PRO A 1 84 ? -7.590 12.114 -2.554 1.00 95.38 84 PRO A C 1
ATOM 668 O O . PRO A 1 84 ? -8.039 11.258 -1.795 1.00 95.38 84 PRO A O 1
ATOM 671 N N . PHE A 1 85 ? -7.413 13.384 -2.179 1.00 95.50 85 PHE A N 1
ATOM 672 C CA . PHE A 1 85 ? -7.716 13.892 -0.834 1.00 95.50 85 PHE A CA 1
ATOM 673 C C . PHE A 1 85 ? -9.177 13.581 -0.426 1.00 95.50 85 PHE A C 1
ATOM 675 O O . PHE A 1 85 ? -10.066 13.773 -1.257 1.00 95.50 85 PHE A O 1
ATOM 682 N N . PRO A 1 86 ? -9.461 13.113 0.813 1.00 95.75 86 PRO A N 1
ATOM 683 C CA . PRO A 1 86 ? -8.586 13.026 1.995 1.00 95.75 86 PRO A CA 1
ATOM 684 C C . PRO A 1 86 ? -7.685 11.783 2.041 1.00 95.75 86 PRO A C 1
ATOM 686 O O . PRO A 1 86 ? -7.121 11.467 3.084 1.00 95.75 86 PRO A O 1
ATOM 689 N N . ALA A 1 87 ? -7.559 11.067 0.923 1.00 96.94 87 ALA A N 1
ATOM 690 C CA . ALA A 1 87 ? -6.696 9.905 0.739 1.00 96.94 87 ALA A CA 1
ATOM 691 C C . ALA A 1 87 ? -7.039 8.689 1.612 1.00 96.94 87 ALA A C 1
ATOM 693 O O . ALA A 1 87 ? -6.303 7.706 1.595 1.00 96.94 87 ALA A O 1
ATOM 694 N N . ALA A 1 88 ? -8.163 8.728 2.332 1.00 97.56 88 ALA A N 1
ATOM 695 C CA . ALA A 1 88 ? -8.636 7.668 3.210 1.00 97.56 88 ALA A CA 1
ATOM 696 C C . ALA A 1 88 ? -9.744 6.843 2.547 1.00 97.56 88 ALA A C 1
ATOM 698 O O . ALA A 1 88 ? -10.586 7.379 1.826 1.00 97.56 88 ALA A O 1
ATOM 699 N N . GLY A 1 89 ? -9.764 5.532 2.762 1.00 97.75 89 GLY A N 1
ATOM 700 C CA . GLY A 1 89 ? -10.793 4.666 2.185 1.00 97.75 89 GLY A CA 1
ATOM 701 C C . GLY A 1 89 ? -10.483 3.190 2.369 1.00 97.75 89 GLY A C 1
ATOM 702 O O . GLY A 1 89 ? -9.825 2.812 3.330 1.00 97.75 89 GLY A O 1
ATOM 703 N N . HIS A 1 90 ? -10.939 2.355 1.444 1.00 98.56 90 HIS A N 1
ATOM 704 C CA . HIS A 1 90 ? -10.652 0.920 1.432 1.00 98.56 90 HIS A CA 1
ATOM 705 C C . HIS A 1 90 ? -10.144 0.481 0.065 1.00 98.56 90 HIS A C 1
ATOM 707 O O . HIS A 1 90 ? -10.325 1.171 -0.938 1.00 98.56 90 HIS A O 1
ATOM 713 N N . ILE A 1 91 ? -9.537 -0.698 0.022 1.00 98.69 91 ILE A N 1
ATOM 714 C CA . ILE A 1 91 ? -9.203 -1.387 -1.220 1.00 98.69 91 ILE A CA 1
ATOM 715 C C . ILE A 1 91 ? -10.147 -2.578 -1.360 1.00 98.69 91 ILE A C 1
ATOM 717 O O . ILE A 1 91 ? -10.353 -3.326 -0.409 1.00 98.69 91 ILE A O 1
ATOM 721 N N . ALA A 1 92 ? -10.717 -2.759 -2.545 1.00 98.56 92 ALA A N 1
ATOM 722 C CA . ALA A 1 92 ? -11.507 -3.928 -2.907 1.00 98.56 92 ALA A CA 1
ATOM 723 C C . ALA A 1 92 ? -10.818 -4.691 -4.043 1.00 98.56 92 ALA A C 1
ATOM 725 O O . ALA A 1 92 ? -10.174 -4.079 -4.893 1.00 98.56 92 ALA A O 1
ATOM 726 N N . ARG A 1 93 ? -10.979 -6.018 -4.084 1.00 98.38 93 ARG A N 1
ATOM 727 C CA . ARG A 1 93 ? -10.608 -6.824 -5.259 1.00 98.38 93 ARG A CA 1
ATOM 728 C C . ARG A 1 93 ? -11.530 -6.476 -6.428 1.00 98.38 93 ARG A C 1
ATOM 730 O O . ARG A 1 93 ? -12.733 -6.312 -6.226 1.00 98.38 93 ARG A O 1
ATOM 737 N N . ASP A 1 94 ? -10.968 -6.371 -7.626 1.00 98.06 94 ASP A N 1
ATOM 738 C CA . ASP A 1 94 ? -11.699 -6.052 -8.854 1.00 98.06 94 ASP A CA 1
ATOM 739 C C . ASP A 1 94 ? -11.043 -6.777 -10.041 1.00 98.06 94 ASP A C 1
ATOM 741 O O . ASP A 1 94 ? -10.051 -6.314 -10.608 1.00 98.06 94 ASP A O 1
ATOM 745 N N . GLY A 1 95 ? -11.552 -7.973 -10.355 1.00 96.19 95 GLY A N 1
ATOM 746 C CA . GLY A 1 95 ? -10.919 -8.895 -11.302 1.00 96.19 95 GLY A CA 1
ATOM 747 C C . GLY A 1 95 ? -9.509 -9.296 -10.855 1.00 96.19 95 GLY A C 1
ATOM 748 O O . GLY A 1 95 ? -9.307 -9.694 -9.710 1.00 96.19 95 GLY A O 1
ATOM 749 N N . GLU A 1 96 ? -8.539 -9.142 -11.757 1.00 95.81 96 GLU A N 1
ATOM 750 C CA . GLU A 1 96 ? -7.111 -9.433 -11.525 1.00 95.81 96 GLU A CA 1
ATO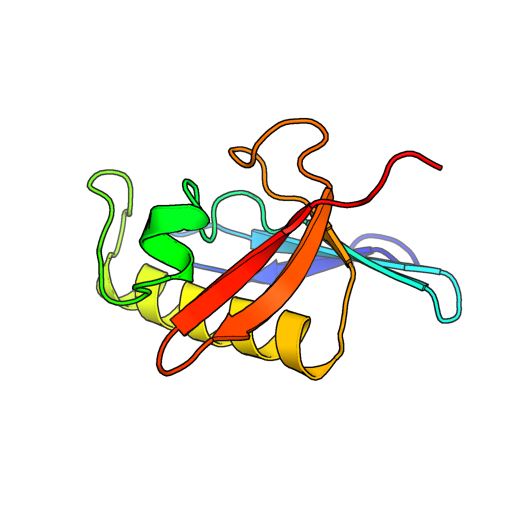M 751 C C . GLU A 1 96 ? -6.356 -8.306 -10.791 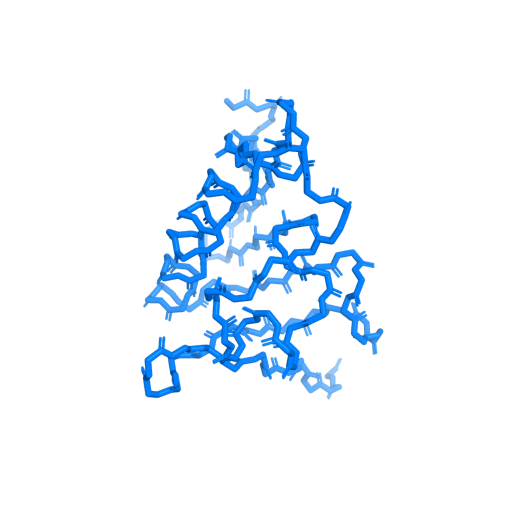1.00 95.81 96 GLU A C 1
ATOM 753 O O . GLU A 1 96 ? -5.139 -8.381 -10.588 1.00 95.81 96 GLU A O 1
ATOM 758 N N . GLY A 1 97 ? -7.056 -7.230 -10.425 1.00 98.12 97 GLY A N 1
ATOM 759 C CA . GLY A 1 97 ? -6.491 -6.075 -9.742 1.00 98.12 97 GLY A CA 1
ATOM 760 C C . GLY A 1 97 ? -7.339 -5.626 -8.561 1.00 98.12 97 GLY A C 1
ATOM 761 O O . GLY A 1 97 ? -8.064 -6.400 -7.928 1.00 98.12 97 GLY A O 1
ATOM 762 N N . TYR A 1 98 ? -7.230 -4.340 -8.255 1.00 98.75 98 TYR A N 1
ATOM 763 C CA . TYR A 1 98 ? -7.870 -3.728 -7.105 1.00 98.75 98 TYR A CA 1
ATOM 764 C C . TYR A 1 98 ? -8.502 -2.390 -7.456 1.00 98.75 98 TYR A C 1
ATOM 766 O O . TYR A 1 98 ? -8.084 -1.681 -8.373 1.00 98.75 98 TYR A O 1
ATOM 774 N N . ARG A 1 99 ? -9.483 -2.001 -6.652 1.00 98.38 99 ARG A N 1
ATOM 775 C CA . ARG A 1 99 ? -10.155 -0.713 -6.741 1.00 98.38 99 ARG A CA 1
ATOM 776 C C . ARG A 1 99 ? -10.104 -0.012 -5.397 1.00 98.38 99 ARG A C 1
ATOM 778 O O . ARG A 1 99 ? -10.479 -0.583 -4.376 1.00 98.38 99 ARG A O 1
ATOM 785 N N . TYR A 1 100 ? -9.653 1.237 -5.408 1.00 98.44 100 TYR A N 1
ATOM 786 C CA . TYR A 1 100 ? -9.763 2.116 -4.253 1.00 98.44 100 TYR A CA 1
ATOM 787 C C . TYR A 1 100 ? -11.194 2.645 -4.137 1.00 98.44 100 TYR A C 1
ATOM 789 O O . TYR A 1 100 ? -11.767 3.141 -5.107 1.00 98.44 100 TYR A O 1
ATOM 797 N N . ILE A 1 101 ? -11.763 2.511 -2.945 1.00 98.06 101 ILE A N 1
ATOM 798 C CA . ILE A 1 101 ? -13.082 3.006 -2.566 1.00 98.06 101 ILE A CA 1
ATOM 799 C C . ILE A 1 101 ? -12.849 4.139 -1.572 1.00 98.06 101 ILE A C 1
ATOM 801 O O . ILE A 1 101 ? -12.493 3.883 -0.419 1.00 98.06 101 ILE A O 1
ATOM 805 N N . ALA A 1 102 ? -12.995 5.380 -2.035 1.00 97.44 102 ALA A N 1
ATOM 806 C CA . ALA A 1 102 ? -12.830 6.556 -1.188 1.00 97.44 102 ALA A CA 1
ATOM 807 C C . ALA A 1 102 ? -13.824 6.525 -0.020 1.00 97.44 102 ALA A C 1
ATOM 809 O O . ALA A 1 102 ? -14.953 6.054 -0.168 1.00 97.44 102 ALA A O 1
ATOM 810 N N . ALA A 1 103 ? -13.390 7.002 1.144 1.00 96.69 103 ALA A N 1
ATOM 811 C CA . ALA A 1 103 ? -14.283 7.187 2.275 1.00 96.69 103 ALA A CA 1
ATOM 812 C C . ALA A 1 103 ? -15.385 8.195 1.920 1.00 96.69 103 ALA A C 1
ATOM 814 O O . ALA A 1 103 ? -15.138 9.194 1.241 1.00 96.69 103 ALA A O 1
ATOM 815 N N . GLU A 1 104 ? -16.594 7.927 2.399 1.00 94.25 104 GLU A N 1
ATOM 816 C CA . GLU A 1 104 ? -17.684 8.893 2.343 1.00 94.25 104 GLU A CA 1
ATOM 817 C C . GLU A 1 104 ? -17.480 9.972 3.410 1.00 94.25 104 GLU A C 1
ATOM 819 O O . GLU A 1 104 ? -16.807 9.752 4.420 1.00 94.25 104 GLU A O 1
ATOM 824 N N . TRP A 1 105 ? -18.053 11.150 3.172 1.00 91.31 105 TRP A N 1
ATOM 825 C CA . TRP A 1 105 ? -18.077 12.207 4.174 1.00 91.31 105 TRP A CA 1
ATOM 826 C C . TRP A 1 105 ? -19.009 11.802 5.319 1.00 91.31 105 TRP A C 1
ATOM 828 O O . TRP A 1 105 ? -20.180 11.504 5.080 1.00 91.31 105 TRP A O 1
ATOM 838 N N . SER A 1 106 ? -18.500 11.819 6.549 1.00 84.56 106 SER A N 1
ATOM 839 C CA . SER A 1 106 ? -19.239 11.496 7.775 1.00 84.56 106 SER A CA 1
ATOM 840 C C . SER A 1 106 ? -18.885 12.460 8.890 1.00 84.56 106 SER A C 1
ATOM 842 O O . SER A 1 106 ? -17.669 12.737 9.011 1.00 84.56 106 SER A O 1
#

Sequence (106 aa):
MLWPGIHAIPAHGHTPGHSIFHVADGREELAILADTTHRPELFARQPGLHSVFEFDAEVAEATRRRVLDRVATDRVRVVGYHFPFPAAGHIARDGEGYRYIAAEWS

Radius of gyration: 13.05 Å; chains: 1; bounding box: 34×23×36 Å

Secondary structure (DSSP, 8-state):
--BTTEEEEE-TTSSTT-EEEEEEETTEEEEEEETS-S-IIIIITSTT---TT-SSHHHHHHHHHHHHHHHHHHT-EEEETTSSTT-EEEEEEETTEEEEEEPPP-